Protein AF-A0AAW2AF88-F1 (afdb_monomer_lite)

Radius of gyration: 21.83 Å; chains: 1; bounding box: 50×26×62 Å

InterPro domains:
  IPR053280 Aerolysin-like pore-forming protein [PTHR34007] (4-115)

Organism: Culter alburnus (NCBI:txid194366)

Structure (mmCIF, N/CA/C/O backbone):
data_AF-A0AAW2AF88-F1
#
_entry.id   AF-A0AAW2AF88-F1
#
loop_
_atom_site.group_PDB
_atom_site.id
_atom_site.type_symbol
_atom_site.label_atom_id
_atom_site.label_alt_id
_atom_site.label_comp_id
_atom_site.label_asym_id
_atom_site.label_entity_id
_atom_site.label_seq_id
_atom_site.pdbx_PDB_ins_code
_atom_site.Cartn_x
_atom_site.Cartn_y
_atom_site.Cartn_z
_atom_site.occupancy
_atom_site.B_iso_or_equiv
_atom_site.auth_seq_id
_atom_site.auth_comp_id
_atom_site.auth_asym_id
_atom_site.auth_atom_id
_atom_site.pdbx_PDB_model_num
ATOM 1 N N . MET A 1 1 ? 9.568 -9.768 -16.001 1.00 77.56 1 MET A N 1
ATOM 2 C CA . MET A 1 1 ? 10.968 -9.271 -15.969 1.00 77.56 1 MET A CA 1
ATOM 3 C C . MET A 1 1 ? 11.886 -10.338 -15.373 1.00 77.56 1 MET A C 1
ATOM 5 O O . MET A 1 1 ? 11.458 -11.014 -14.446 1.00 77.56 1 MET A O 1
ATOM 9 N N . SER A 1 2 ? 13.092 -10.557 -15.914 1.00 82.44 2 SER A N 1
ATOM 10 C CA . SER A 1 2 ? 14.009 -11.594 -15.405 1.00 82.44 2 SER A CA 1
ATOM 11 C C . SER A 1 2 ? 14.864 -11.096 -14.236 1.00 82.44 2 SER A C 1
ATOM 13 O O . SER A 1 2 ? 15.225 -9.925 -14.188 1.00 82.44 2 SER A O 1
ATOM 15 N N . TYR A 1 3 ? 15.260 -12.008 -13.342 1.00 81.62 3 TYR A N 1
ATOM 16 C CA . TYR A 1 3 ? 16.135 -11.708 -12.199 1.00 81.62 3 TYR A CA 1
ATOM 17 C C . TYR A 1 3 ? 17.479 -11.089 -12.620 1.00 81.62 3 TYR A C 1
ATOM 19 O O . TYR A 1 3 ? 17.903 -10.069 -12.088 1.00 81.62 3 TYR A O 1
ATOM 27 N N . SER A 1 4 ? 18.100 -11.633 -13.670 1.00 90.50 4 SER A N 1
ATOM 28 C CA . SER A 1 4 ? 19.356 -11.107 -14.222 1.00 90.50 4 SER A CA 1
ATOM 29 C C . SER A 1 4 ? 19.265 -9.648 -14.684 1.00 90.50 4 SER A C 1
ATOM 31 O O . SER A 1 4 ? 20.256 -8.918 -14.652 1.00 90.50 4 SER A O 1
ATOM 33 N N . PHE A 1 5 ? 18.082 -9.203 -15.123 1.00 93.44 5 PHE A N 1
ATOM 34 C CA . PHE A 1 5 ? 17.871 -7.831 -15.569 1.00 93.44 5 PHE A CA 1
ATOM 35 C C . PHE A 1 5 ? 17.881 -6.867 -14.381 1.00 93.44 5 PHE A C 1
ATOM 37 O O . PHE A 1 5 ? 18.568 -5.849 -14.423 1.00 93.44 5 PHE A O 1
ATOM 44 N N . THR A 1 6 ? 17.171 -7.219 -13.310 1.00 93.69 6 THR A N 1
ATOM 45 C CA . THR A 1 6 ? 17.034 -6.398 -12.099 1.00 93.69 6 THR A CA 1
ATOM 46 C C . THR A 1 6 ? 18.301 -6.381 -11.242 1.00 93.69 6 THR A C 1
ATOM 48 O O . THR A 1 6 ? 18.4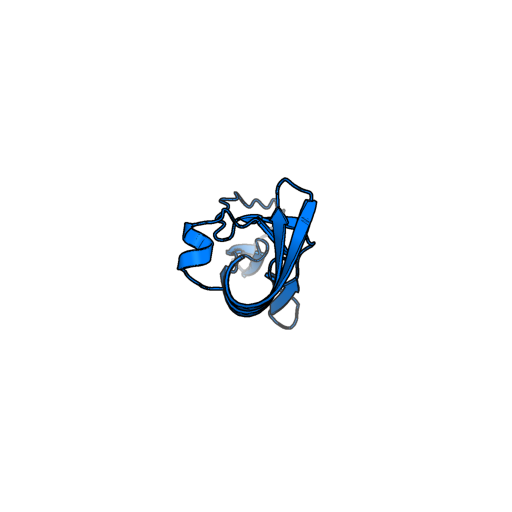98 -5.447 -10.479 1.00 93.69 6 THR A O 1
ATOM 51 N N . GLU A 1 7 ? 19.194 -7.365 -11.395 1.00 93.62 7 GLU A N 1
ATOM 52 C CA . GLU A 1 7 ? 20.548 -7.315 -10.818 1.00 93.62 7 GLU A CA 1
ATOM 53 C C . GLU A 1 7 ? 21.492 -6.375 -11.584 1.00 93.62 7 GLU A C 1
ATOM 55 O O . GLU A 1 7 ? 22.428 -5.820 -11.011 1.00 93.62 7 GLU A O 1
ATOM 60 N N . THR A 1 8 ? 21.271 -6.208 -12.892 1.00 96.62 8 THR A N 1
ATOM 61 C CA . THR A 1 8 ? 22.160 -5.425 -13.766 1.00 96.62 8 THR A CA 1
ATOM 62 C C . THR A 1 8 ? 21.755 -3.954 -13.825 1.00 96.62 8 THR A C 1
ATOM 64 O O . THR A 1 8 ? 22.611 -3.069 -13.888 1.00 96.62 8 THR A O 1
ATOM 67 N N . PHE A 1 9 ? 20.450 -3.682 -13.836 1.00 95.19 9 PHE A N 1
ATOM 68 C CA . PHE A 1 9 ? 19.899 -2.342 -13.984 1.00 95.19 9 PHE A CA 1
ATOM 69 C C . PHE A 1 9 ? 19.177 -1.906 -12.716 1.00 95.19 9 PHE A C 1
ATOM 71 O O . PHE A 1 9 ? 18.344 -2.633 -12.183 1.00 95.19 9 PHE A O 1
ATOM 78 N N . SER A 1 10 ? 19.427 -0.665 -12.296 1.00 96.38 10 SER A N 1
ATOM 79 C CA . SER A 1 10 ? 18.533 0.019 -11.364 1.00 96.38 10 SER A CA 1
ATOM 80 C C . SER A 1 10 ? 17.265 0.408 -12.120 1.00 96.38 10 SER A C 1
ATOM 82 O O . SER A 1 10 ? 17.317 1.235 -13.035 1.00 96.38 10 SER A O 1
ATOM 84 N N . VAL A 1 11 ? 16.149 -0.242 -11.792 1.00 96.38 11 VAL A N 1
ATOM 85 C CA . VAL A 1 11 ? 14.864 -0.037 -12.465 1.00 96.38 11 VAL A CA 1
ATOM 86 C C . VAL A 1 11 ? 14.042 0.986 -11.691 1.00 96.38 11 VAL A C 1
ATOM 88 O O . VAL A 1 11 ? 13.707 0.776 -10.526 1.00 96.38 11 VAL A O 1
ATOM 91 N N . GLU A 1 12 ? 13.698 2.076 -12.369 1.00 97.75 12 GLU A N 1
ATOM 92 C CA . GLU A 1 12 ? 12.707 3.044 -11.912 1.00 97.75 12 GLU A CA 1
ATOM 93 C C . GLU A 1 12 ? 11.320 2.617 -12.410 1.00 97.75 12 GLU A C 1
ATOM 95 O O . GLU A 1 12 ? 11.142 2.317 -13.594 1.00 97.75 12 GLU A O 1
ATOM 100 N N . VAL A 1 13 ? 10.339 2.589 -11.512 1.00 97.94 13 VAL A N 1
ATOM 101 C CA . VAL A 1 13 ? 8.955 2.215 -11.806 1.00 97.94 13 VAL A CA 1
ATOM 102 C C . VAL A 1 13 ? 8.092 3.468 -11.793 1.00 97.94 13 VAL A C 1
ATOM 104 O O . VAL A 1 13 ? 8.019 4.159 -10.781 1.00 97.94 13 VAL A O 1
ATOM 107 N N . LYS A 1 14 ? 7.412 3.748 -12.907 1.00 98.12 14 LYS A N 1
ATOM 108 C CA . LYS A 1 14 ? 6.391 4.799 -12.994 1.00 98.12 14 LYS A CA 1
ATOM 109 C C . LYS A 1 14 ? 5.020 4.158 -13.093 1.00 98.12 14 LYS A C 1
ATOM 111 O O . LYS A 1 14 ? 4.722 3.524 -14.102 1.00 98.12 14 LYS A O 1
ATOM 116 N N . ALA A 1 15 ? 4.243 4.249 -12.022 1.00 97.69 15 ALA A N 1
ATOM 117 C CA . ALA A 1 15 ? 2.934 3.614 -11.927 1.00 97.69 15 ALA A CA 1
ATOM 118 C C . ALA A 1 15 ? 2.094 4.251 -10.816 1.00 97.69 15 ALA A C 1
ATOM 120 O O . ALA A 1 15 ? 2.628 4.907 -9.925 1.00 97.69 15 ALA A O 1
ATOM 121 N N . GLY A 1 16 ? 0.783 4.014 -10.847 1.00 97.81 16 GLY A N 1
ATOM 122 C CA . GLY A 1 16 ? -0.080 4.194 -9.681 1.00 97.81 16 GLY A CA 1
ATOM 123 C C . GLY A 1 16 ? -0.032 2.960 -8.778 1.00 97.81 16 GLY A C 1
ATOM 124 O O . GLY A 1 16 ? -0.044 1.827 -9.266 1.00 97.81 16 GLY A O 1
ATOM 125 N N . ILE A 1 17 ? 0.009 3.165 -7.462 1.00 97.38 17 ILE A N 1
ATOM 126 C CA . ILE A 1 17 ? 0.058 2.075 -6.477 1.00 97.38 17 ILE A CA 1
ATOM 127 C C . ILE A 1 17 ? -1.361 1.717 -6.006 1.00 97.38 17 ILE A C 1
ATOM 129 O O . ILE A 1 17 ? -2.137 2.627 -5.701 1.00 97.38 17 ILE A O 1
ATOM 133 N N . PRO A 1 18 ? -1.731 0.423 -5.923 1.00 97.31 18 PRO A N 1
ATOM 134 C CA . PRO A 1 18 ? -3.012 0.014 -5.360 1.00 97.31 18 PRO A CA 1
ATOM 135 C C . PRO A 1 18 ? -3.192 0.470 -3.905 1.00 97.31 18 PRO A C 1
ATOM 137 O O . PRO A 1 18 ? -2.377 0.166 -3.033 1.00 97.31 18 PRO A O 1
ATOM 140 N N . GLY A 1 19 ? -4.290 1.172 -3.649 1.00 96.31 19 GLY A N 1
ATOM 141 C CA . GLY A 1 19 ? -4.759 1.583 -2.330 1.00 96.31 19 GLY A CA 1
ATOM 142 C C . GLY A 1 19 ? -6.008 0.814 -1.902 1.00 96.31 19 GLY A C 1
ATOM 143 O O . GLY A 1 19 ? -6.627 0.090 -2.689 1.00 96.31 19 GLY A O 1
ATOM 144 N N . ILE A 1 20 ? -6.388 0.981 -0.636 1.00 96.62 20 ILE A N 1
ATOM 145 C CA . ILE A 1 20 ? -7.602 0.397 -0.067 1.00 96.62 20 ILE A CA 1
ATOM 146 C C . ILE A 1 20 ? -8.441 1.487 0.597 1.00 96.62 20 ILE A C 1
ATOM 148 O O . ILE A 1 20 ? -7.940 2.289 1.380 1.00 96.62 20 ILE A O 1
ATOM 152 N N . LEU A 1 21 ? -9.733 1.505 0.288 1.00 93.94 21 LEU A N 1
ATOM 153 C CA . LEU A 1 21 ? -10.691 2.448 0.847 1.00 93.94 21 LEU A CA 1
ATOM 154 C C . LEU A 1 21 ? -11.839 1.686 1.502 1.00 93.94 21 LEU A C 1
ATOM 156 O O . LEU A 1 21 ? -12.441 0.812 0.881 1.00 93.94 21 LEU A O 1
ATOM 160 N N . GLU A 1 22 ? -12.176 2.033 2.740 1.00 92.19 22 GLU A N 1
ATOM 161 C CA . GLU A 1 22 ? -13.397 1.540 3.377 1.00 92.19 22 GLU A CA 1
ATOM 162 C C . GLU A 1 22 ? -14.593 2.399 2.959 1.00 92.19 22 GLU A C 1
ATOM 164 O O . GLU A 1 22 ? -14.614 3.615 3.165 1.00 92.19 22 GLU A O 1
ATOM 169 N N . VAL A 1 23 ? -15.598 1.747 2.387 1.00 92.06 23 VAL A N 1
ATOM 170 C CA . VAL A 1 23 ? -16.869 2.319 1.943 1.00 92.06 23 VAL A CA 1
ATOM 171 C C . VAL A 1 23 ? -18.019 1.681 2.725 1.00 92.06 23 VAL A C 1
ATOM 173 O O . VAL A 1 23 ? -17.856 0.655 3.378 1.00 92.06 23 VAL A O 1
ATOM 176 N N . SER A 1 24 ? -19.223 2.248 2.649 1.00 90.12 24 SER A N 1
ATOM 177 C CA . SER A 1 24 ? -20.377 1.744 3.415 1.00 90.12 24 SER A CA 1
ATOM 178 C C . SER A 1 24 ? -20.743 0.281 3.125 1.00 90.12 24 SER A C 1
ATOM 180 O O . SER A 1 24 ? -21.353 -0.374 3.966 1.00 90.12 24 SER A O 1
ATOM 182 N N . T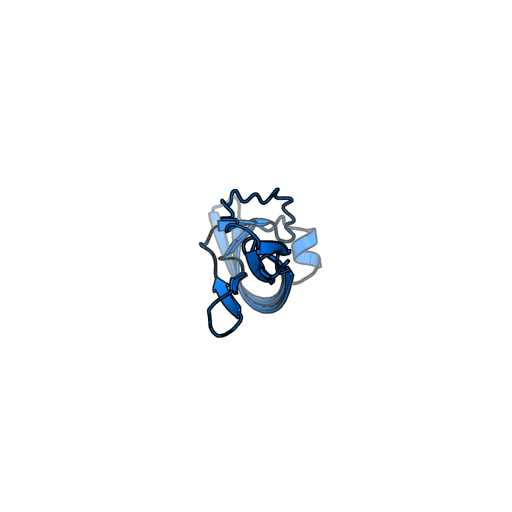HR A 1 25 ? -20.373 -0.244 1.954 1.00 92.94 25 THR A N 1
ATOM 183 C CA . THR A 1 25 ? -20.623 -1.632 1.539 1.00 92.94 25 THR A CA 1
ATOM 184 C C . THR A 1 25 ? -19.436 -2.575 1.772 1.00 92.94 25 THR A C 1
ATOM 186 O O . THR A 1 25 ? -19.514 -3.734 1.367 1.00 92.94 25 THR A O 1
ATOM 189 N N . GLY A 1 26 ? -18.341 -2.114 2.390 1.00 94.44 26 GLY A N 1
ATOM 190 C CA . GLY A 1 26 ? -17.137 -2.910 2.645 1.00 94.44 26 GLY A CA 1
ATOM 191 C C . GLY A 1 26 ? -15.859 -2.190 2.221 1.00 94.44 26 GLY A C 1
ATOM 192 O O . GLY A 1 26 ? -15.648 -1.037 2.575 1.00 94.44 26 GLY A O 1
ATOM 193 N N . TYR A 1 27 ? -15.001 -2.853 1.447 1.00 95.50 27 TYR A N 1
ATOM 194 C CA . TYR A 1 27 ? -13.739 -2.276 0.979 1.00 95.50 27 TYR A CA 1
ATOM 195 C C . TYR A 1 27 ? -13.700 -2.172 -0.544 1.00 95.50 27 TYR A C 1
ATOM 197 O O . TYR A 1 27 ? -14.169 -3.064 -1.250 1.00 95.50 27 TYR A O 1
ATOM 205 N N . SER A 1 28 ? -13.108 -1.092 -1.043 1.00 95.38 28 SER A N 1
ATOM 206 C CA . SER A 1 28 ? -12.859 -0.849 -2.459 1.00 95.38 28 SER A CA 1
ATOM 207 C C . SER A 1 28 ? -11.368 -0.681 -2.701 1.00 95.38 28 SER A C 1
ATOM 209 O O . SER A 1 28 ? -10.693 0.048 -1.977 1.00 95.38 28 SER A O 1
ATOM 211 N N . ILE A 1 29 ? -10.866 -1.322 -3.752 1.00 95.56 29 ILE A N 1
ATOM 212 C CA . ILE A 1 29 ? -9.503 -1.106 -4.237 1.00 95.56 29 ILE A CA 1
ATOM 213 C C . ILE A 1 29 ? -9.510 0.155 -5.097 1.00 95.56 29 ILE A C 1
ATOM 215 O O . ILE A 1 29 ? -10.409 0.351 -5.917 1.00 95.56 29 ILE A O 1
ATOM 219 N N . THR A 1 30 ? -8.511 1.004 -4.908 1.00 95.31 30 THR A N 1
ATOM 220 C CA . THR A 1 30 ? -8.267 2.191 -5.731 1.00 95.31 30 THR A CA 1
ATOM 221 C C . THR A 1 30 ? -6.861 2.121 -6.312 1.00 95.31 30 THR A C 1
ATOM 223 O O . THR A 1 30 ? -6.025 1.367 -5.824 1.00 95.31 30 THR A O 1
ATOM 226 N N . ILE A 1 31 ? -6.590 2.878 -7.372 1.00 95.94 31 ILE A N 1
ATOM 227 C CA . ILE A 1 31 ? -5.232 3.067 -7.890 1.00 95.94 31 ILE A CA 1
ATOM 228 C C . ILE A 1 31 ? -4.846 4.513 -7.600 1.00 95.94 31 ILE A C 1
ATOM 230 O O . ILE A 1 31 ? -5.598 5.424 -7.949 1.00 95.94 31 ILE A O 1
ATOM 234 N N . GLY A 1 32 ? -3.721 4.705 -6.912 1.00 94.19 32 GLY A N 1
ATOM 235 C CA . GLY A 1 32 ? -3.176 6.025 -6.615 1.00 94.19 32 GLY A CA 1
ATOM 236 C C . GLY A 1 32 ? -2.688 6.755 -7.865 1.00 94.19 32 GLY A C 1
ATOM 237 O O . GLY A 1 32 ? -2.601 6.178 -8.951 1.00 94.19 32 GLY A O 1
ATOM 238 N N . GLU A 1 33 ? -2.355 8.033 -7.703 1.00 95.94 33 GLU A N 1
ATOM 239 C CA . GLU A 1 33 ? -1.744 8.820 -8.774 1.00 95.94 33 GLU A CA 1
ATOM 240 C C . GLU A 1 33 ? -0.419 8.199 -9.231 1.00 95.94 33 GLU A C 1
ATOM 242 O O . GLU A 1 33 ? 0.303 7.576 -8.447 1.00 95.94 33 GLU A O 1
ATOM 247 N N . GLU A 1 34 ? -0.106 8.359 -10.517 1.00 97.62 34 GLU A N 1
ATOM 248 C CA . GLU A 1 34 ? 1.163 7.890 -11.057 1.00 97.62 34 GLU A CA 1
ATOM 249 C C . GLU A 1 34 ? 2.318 8.681 -10.440 1.00 97.62 34 GLU A C 1
ATOM 251 O O . GLU A 1 34 ? 2.346 9.911 -10.481 1.00 97.62 34 GLU A O 1
ATOM 256 N N . SER A 1 35 ? 3.291 7.958 -9.895 1.00 97.62 35 SER A N 1
ATOM 257 C CA . SER A 1 35 ? 4.520 8.533 -9.363 1.00 97.62 35 SER A CA 1
ATOM 258 C C . SER A 1 35 ? 5.704 7.620 -9.666 1.00 97.62 35 SER A C 1
ATOM 260 O O . SER A 1 35 ? 5.565 6.577 -10.309 1.00 97.62 35 SER A O 1
ATOM 262 N N . THR A 1 36 ? 6.882 8.042 -9.227 1.00 98.00 36 THR A N 1
ATOM 263 C CA . THR A 1 36 ? 8.140 7.330 -9.411 1.00 98.00 36 THR A CA 1
ATOM 264 C C . THR A 1 36 ? 8.503 6.542 -8.156 1.00 98.00 36 THR A C 1
ATOM 266 O O . THR A 1 36 ? 8.581 7.103 -7.065 1.00 98.00 36 THR A O 1
ATOM 269 N N . TYR A 1 37 ? 8.818 5.262 -8.337 1.00 97.94 37 TYR A N 1
ATOM 270 C CA . TYR A 1 37 ? 9.194 4.323 -7.285 1.00 97.94 37 TYR A CA 1
ATOM 271 C C . TYR A 1 37 ? 10.431 3.514 -7.680 1.00 97.94 37 TYR A C 1
ATOM 273 O O . TYR A 1 37 ? 10.793 3.414 -8.855 1.00 97.94 37 TYR A O 1
ATOM 281 N N . SER A 1 38 ? 11.070 2.896 -6.690 1.00 97.50 38 SER A N 1
ATOM 282 C CA . SER A 1 38 ? 12.003 1.797 -6.935 1.00 97.50 38 SER A CA 1
ATOM 283 C C . SER A 1 38 ? 11.239 0.498 -7.239 1.00 97.50 38 SER A C 1
ATOM 285 O O . SER A 1 38 ? 10.027 0.414 -7.036 1.00 97.50 38 SER A O 1
ATOM 287 N N . LEU A 1 39 ? 11.938 -0.527 -7.737 1.00 96.25 39 LEU A N 1
ATOM 288 C CA . LEU A 1 39 ? 11.328 -1.839 -7.988 1.00 96.25 39 LEU A CA 1
ATOM 289 C C . LEU A 1 39 ? 10.806 -2.508 -6.702 1.00 96.25 39 LEU A C 1
ATOM 291 O O . LEU A 1 39 ? 9.756 -3.145 -6.725 1.00 96.25 39 LEU A O 1
ATOM 295 N N . GLU A 1 40 ? 11.534 -2.352 -5.596 1.00 96.94 40 GLU A N 1
ATOM 296 C CA . GLU A 1 40 ? 11.151 -2.817 -4.263 1.00 96.94 40 GLU A CA 1
ATOM 297 C C . GLU A 1 40 ? 11.178 -1.625 -3.306 1.00 96.94 40 GLU A C 1
ATOM 299 O O . GLU A 1 40 ? 12.242 -1.184 -2.874 1.00 96.94 40 GLU A O 1
ATOM 304 N N . GLN A 1 41 ? 9.997 -1.099 -2.985 1.00 96.94 41 GLN A N 1
ATOM 305 C CA . GLN A 1 41 ? 9.838 0.083 -2.143 1.00 96.94 41 GLN A CA 1
ATOM 306 C C . GLN A 1 41 ? 9.250 -0.299 -0.782 1.00 96.94 41 GLN A C 1
ATOM 308 O O . GLN A 1 41 ? 8.352 -1.136 -0.682 1.00 96.94 41 GLN A O 1
ATOM 313 N N . THR A 1 42 ? 9.736 0.335 0.282 1.00 97.62 42 THR A N 1
ATOM 314 C CA . THR A 1 42 ? 9.107 0.311 1.606 1.00 97.62 42 THR A CA 1
ATOM 315 C C . THR A 1 42 ? 9.178 1.705 2.196 1.00 97.62 42 THR A C 1
ATOM 317 O O . THR A 1 42 ? 10.263 2.272 2.301 1.00 97.62 42 THR A O 1
ATOM 320 N N . ASP A 1 43 ? 8.023 2.224 2.596 1.00 96.38 43 ASP A N 1
ATOM 321 C CA . ASP A 1 43 ? 7.892 3.524 3.239 1.00 96.38 43 ASP A CA 1
ATOM 322 C C . ASP A 1 43 ? 7.277 3.327 4.629 1.00 96.38 43 ASP A C 1
ATOM 324 O O . ASP A 1 43 ? 6.255 2.654 4.783 1.00 96.38 43 ASP A O 1
ATOM 328 N N . GLU A 1 44 ? 7.909 3.908 5.647 1.00 96.69 44 GLU A N 1
ATOM 329 C CA . GLU A 1 44 ? 7.372 3.958 7.007 1.00 96.69 44 GLU A CA 1
ATOM 330 C C . GLU A 1 44 ? 6.732 5.328 7.240 1.00 96.69 44 GLU A C 1
ATOM 332 O O . GLU A 1 44 ? 7.394 6.363 7.146 1.00 96.69 44 GLU A O 1
ATOM 337 N N . ILE A 1 45 ? 5.429 5.334 7.529 1.00 95.12 45 ILE A N 1
ATOM 338 C CA . ILE A 1 45 ? 4.621 6.548 7.683 1.00 95.12 45 ILE A CA 1
ATOM 339 C C . ILE A 1 45 ? 3.918 6.505 9.041 1.00 95.12 45 ILE A C 1
ATOM 341 O O . ILE A 1 45 ? 3.345 5.485 9.428 1.00 95.12 45 ILE A O 1
ATOM 345 N N . THR A 1 46 ? 3.946 7.625 9.764 1.00 96.88 46 THR A N 1
ATOM 346 C CA . THR A 1 46 ? 3.178 7.800 11.002 1.00 96.88 46 THR A CA 1
ATOM 347 C C . THR A 1 46 ? 1.813 8.394 10.674 1.00 96.88 46 THR A C 1
ATOM 349 O O . THR A 1 46 ? 1.693 9.603 10.476 1.00 96.88 46 THR A O 1
ATOM 352 N N . GLU A 1 47 ? 0.784 7.550 10.656 1.00 95.75 47 GLU A N 1
ATOM 353 C CA . GLU A 1 47 ? -0.607 7.982 10.503 1.00 95.75 47 GLU A CA 1
ATOM 354 C C . GLU A 1 47 ? -1.156 8.562 11.811 1.00 95.75 47 GLU A C 1
ATOM 356 O O . GLU A 1 47 ? -0.955 8.009 12.895 1.00 95.75 47 GLU A O 1
ATOM 361 N N . THR A 1 48 ? -1.866 9.689 11.723 1.00 96.19 48 THR A N 1
ATOM 362 C CA . THR A 1 48 ? -2.437 10.372 12.893 1.00 96.19 48 THR A CA 1
ATOM 363 C C . THR A 1 48 ? -3.869 10.813 12.626 1.00 96.19 48 THR A C 1
ATOM 365 O O . THR A 1 48 ? -4.218 11.202 11.517 1.00 96.19 48 THR A O 1
ATOM 368 N N . LEU A 1 49 ? -4.710 10.774 13.662 1.00 96.12 49 LEU A N 1
ATOM 369 C CA . LEU A 1 49 ? -6.092 11.240 13.606 1.00 96.12 49 LEU A CA 1
ATOM 370 C C . LEU A 1 49 ? -6.421 12.010 14.882 1.00 96.12 49 LEU A C 1
ATOM 372 O O . LEU A 1 49 ? -6.170 11.536 15.988 1.00 96.12 49 LEU A O 1
ATOM 376 N N . THR A 1 50 ? -7.027 13.184 14.724 1.00 96.75 50 THR A N 1
ATOM 377 C CA . THR A 1 50 ? -7.661 13.912 15.828 1.00 96.75 50 THR A CA 1
ATOM 378 C C . THR A 1 50 ? -9.169 13.807 15.676 1.00 96.75 50 THR A C 1
ATOM 380 O O . THR A 1 50 ? -9.705 14.164 14.630 1.00 96.75 50 THR A O 1
ATOM 383 N N . THR A 1 51 ? -9.856 13.338 16.717 1.00 95.25 51 THR A N 1
ATOM 384 C CA . THR A 1 51 ? -11.321 13.269 16.749 1.00 95.25 51 THR A CA 1
ATOM 385 C C . THR A 1 51 ? -11.852 13.826 18.062 1.00 95.25 51 THR A C 1
ATOM 387 O O . THR A 1 51 ? -11.224 13.680 19.111 1.00 95.25 51 THR A O 1
ATOM 390 N N . THR A 1 52 ? -13.030 14.437 18.012 1.00 96.19 52 THR A N 1
ATOM 391 C CA . THR A 1 52 ? -13.794 14.815 19.204 1.00 96.19 52 THR A 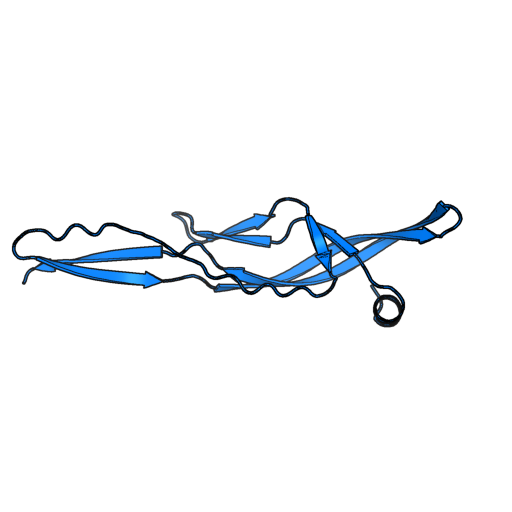CA 1
ATOM 392 C C . THR A 1 52 ? -14.814 13.719 19.490 1.00 96.19 52 THR A C 1
ATOM 394 O O . THR A 1 52 ? -15.438 13.203 18.566 1.00 96.19 52 THR A O 1
ATOM 397 N N . VAL A 1 53 ? -14.953 13.335 20.758 1.00 96.62 53 VAL A N 1
ATOM 398 C CA . VAL A 1 53 ? -15.939 12.346 21.207 1.00 96.62 53 VAL A CA 1
ATOM 399 C C . VAL A 1 53 ? -16.872 13.029 22.192 1.00 96.62 53 VAL A C 1
ATOM 401 O O . VAL A 1 53 ? -16.434 13.473 23.253 1.00 96.62 53 VAL A O 1
ATOM 404 N N . ASP A 1 54 ? -18.149 13.103 21.836 1.00 95.00 54 ASP A N 1
ATOM 405 C CA . ASP A 1 54 ? -19.186 13.624 22.717 1.00 95.00 54 ASP A CA 1
ATOM 406 C C . ASP A 1 54 ? -19.621 12.541 23.708 1.00 95.00 54 ASP A C 1
ATOM 408 O O . ASP A 1 54 ? -19.972 11.428 23.318 1.00 95.00 54 ASP A O 1
ATOM 412 N N . VAL A 1 55 ? -19.596 12.875 24.999 1.00 96.56 55 VAL A N 1
ATOM 413 C CA . VAL A 1 55 ? -19.999 11.976 26.089 1.00 96.56 55 VAL A CA 1
ATOM 414 C C . VAL A 1 55 ? -21.258 12.541 26.748 1.00 96.56 55 VAL A C 1
ATOM 416 O O . VAL A 1 55 ? -21.167 13.535 27.476 1.00 96.56 55 VAL A O 1
ATOM 419 N N . PRO A 1 56 ? -22.443 11.955 26.498 1.00 95.88 56 PRO A N 1
ATOM 420 C CA . PRO A 1 56 ? -23.682 12.455 27.076 1.00 95.88 56 PRO A CA 1
ATOM 421 C C . PRO A 1 56 ? -23.744 12.273 28.604 1.00 95.88 56 PRO A C 1
ATOM 423 O O . PRO A 1 56 ? -23.077 11.395 29.162 1.00 95.88 56 PRO A O 1
ATOM 426 N N . PRO A 1 57 ? -24.577 13.060 29.312 1.00 96.50 57 PRO A N 1
ATOM 427 C CA . PRO A 1 57 ? -24.777 12.893 30.748 1.00 96.50 57 PRO A CA 1
ATOM 428 C C . PRO A 1 57 ? -25.266 11.483 31.105 1.00 96.50 57 PRO A C 1
ATOM 430 O O . PRO A 1 57 ? -26.192 10.973 30.480 1.00 96.50 57 PRO A O 1
ATOM 433 N N . ALA A 1 58 ? -24.680 10.893 32.151 1.00 95.31 58 ALA A N 1
ATOM 434 C CA . ALA A 1 58 ? -25.017 9.558 32.665 1.00 95.31 58 ALA A CA 1
ATOM 435 C C . ALA A 1 58 ? -24.864 8.402 31.651 1.00 95.31 58 ALA A C 1
ATOM 437 O O . ALA A 1 58 ? -25.520 7.371 31.791 1.00 95.31 58 ALA A O 1
ATOM 438 N N . LYS A 1 59 ? -23.984 8.559 30.655 1.00 96.94 59 LYS A N 1
ATOM 439 C CA . LYS A 1 59 ? -23.643 7.523 29.673 1.00 96.94 59 LYS A CA 1
ATOM 440 C C . LYS A 1 59 ? -22.168 7.152 29.732 1.00 96.94 59 LYS A C 1
ATOM 442 O O . LYS A 1 59 ? -21.322 7.966 30.103 1.00 96.94 59 LYS A O 1
ATOM 447 N N . VAL A 1 60 ? -21.864 5.931 29.306 1.00 96.31 60 VAL A N 1
ATOM 448 C CA . VAL A 1 60 ? -20.505 5.472 29.005 1.00 96.31 60 VAL A CA 1
ATOM 449 C C . VAL A 1 60 ? -20.351 5.420 27.493 1.00 96.31 60 VAL A C 1
ATOM 451 O O . VAL A 1 60 ? -21.183 4.831 26.811 1.00 96.31 60 VAL A O 1
ATOM 454 N N . VAL A 1 61 ? -19.280 6.011 26.963 1.00 97.38 61 VAL A N 1
ATOM 455 C CA . VAL A 1 61 ? -18.927 5.906 25.542 1.00 97.38 61 VAL A CA 1
ATOM 456 C C . VAL A 1 61 ? -17.628 5.117 25.422 1.00 97.38 61 VAL A C 1
ATOM 458 O O . VAL A 1 61 ? -16.578 5.562 25.879 1.00 97.38 61 VAL A O 1
ATOM 461 N N . ASN A 1 62 ? -17.701 3.940 24.806 1.00 97.25 62 ASN A N 1
ATOM 462 C CA . ASN A 1 62 ? -16.536 3.146 24.430 1.00 97.25 62 ASN A CA 1
ATOM 463 C C . ASN A 1 62 ? -16.058 3.599 23.051 1.00 97.25 62 ASN A C 1
ATOM 465 O O . ASN A 1 62 ? -16.873 3.723 22.137 1.00 97.25 62 ASN A O 1
ATOM 469 N N . VAL A 1 63 ? -14.757 3.848 22.910 1.00 97.44 63 VAL A N 1
ATOM 470 C CA . VAL A 1 63 ? -14.147 4.344 21.670 1.00 97.44 63 VAL A CA 1
ATOM 471 C C . VAL A 1 63 ? -13.167 3.298 21.153 1.00 97.44 63 VAL A C 1
ATOM 473 O O . VAL A 1 63 ? -12.097 3.105 21.727 1.00 97.44 63 VAL A O 1
ATOM 476 N N . ASP A 1 64 ? -13.532 2.643 20.056 1.00 97.38 64 ASP A N 1
ATOM 477 C CA . ASP A 1 64 ? -12.694 1.678 19.352 1.00 97.38 64 ASP A CA 1
ATOM 478 C C . ASP A 1 64 ? -11.959 2.408 18.213 1.00 97.38 64 ASP A C 1
ATOM 480 O O . ASP A 1 64 ? -12.586 2.857 17.249 1.00 97.38 64 ASP A O 1
ATOM 484 N N . ILE A 1 65 ? -10.632 2.541 18.315 1.00 97.25 65 ILE A N 1
ATOM 485 C CA . ILE A 1 65 ? -9.783 3.132 17.267 1.00 97.25 65 ILE A CA 1
ATOM 486 C C . ILE A 1 65 ? -9.039 2.009 16.546 1.00 97.25 65 ILE A C 1
ATOM 488 O O . ILE A 1 65 ? -8.336 1.221 17.176 1.00 97.25 65 ILE A O 1
ATOM 492 N N . THR A 1 66 ? -9.199 1.923 15.228 1.00 96.94 66 THR A N 1
ATOM 493 C CA . THR A 1 66 ? -8.670 0.824 14.407 1.00 96.94 66 THR A CA 1
ATOM 494 C C . THR A 1 66 ? -8.058 1.334 13.108 1.00 96.94 66 THR A C 1
ATOM 496 O O . THR A 1 66 ? -8.329 2.451 12.677 1.00 96.94 66 THR A O 1
ATOM 499 N N . ILE A 1 67 ? -7.227 0.508 12.477 1.00 97.25 67 ILE A N 1
ATOM 500 C CA . ILE A 1 67 ? -6.712 0.736 11.126 1.00 97.25 67 ILE A CA 1
ATOM 501 C C . ILE A 1 67 ? -6.710 -0.598 10.378 1.00 97.25 67 ILE A C 1
ATOM 503 O O . ILE A 1 67 ? -6.301 -1.627 10.924 1.00 97.25 67 ILE A O 1
ATOM 507 N N . GLY A 1 68 ? -7.216 -0.605 9.148 1.00 96.19 68 GLY A N 1
ATOM 508 C CA . GLY A 1 68 ? -7.224 -1.785 8.294 1.00 96.19 68 GLY A CA 1
ATOM 509 C C . GLY A 1 68 ? -5.874 -1.960 7.609 1.00 96.19 68 GLY A C 1
ATOM 510 O O . GLY A 1 68 ? -5.305 -0.992 7.119 1.00 96.19 68 GLY A O 1
ATOM 511 N N . ARG A 1 69 ? -5.373 -3.196 7.536 1.00 97.50 69 ARG A N 1
ATOM 512 C CA . ARG A 1 69 ? -4.168 -3.555 6.774 1.00 97.50 69 ARG A CA 1
ATOM 513 C C . ARG A 1 69 ? -4.540 -4.521 5.659 1.00 97.50 69 ARG A C 1
ATOM 515 O O . ARG A 1 69 ? -5.085 -5.587 5.936 1.00 97.50 69 ARG A O 1
ATOM 522 N N . ALA A 1 70 ? -4.195 -4.181 4.423 1.00 97.31 70 ALA A N 1
ATOM 523 C CA . ALA A 1 70 ? -4.434 -5.010 3.248 1.00 97.31 70 ALA A CA 1
ATOM 524 C C . ALA A 1 70 ? -3.114 -5.462 2.612 1.00 97.31 70 ALA A C 1
ATOM 526 O O . ALA A 1 70 ? -2.122 -4.733 2.605 1.00 97.31 70 ALA A O 1
ATOM 527 N N . THR A 1 71 ? -3.111 -6.679 2.069 1.00 98.00 71 THR A N 1
ATOM 528 C CA . THR A 1 71 ? -1.992 -7.237 1.305 1.00 98.00 71 THR A CA 1
ATOM 529 C C . THR A 1 71 ? -2.460 -7.576 -0.101 1.00 98.00 71 THR A C 1
ATOM 531 O O . THR A 1 71 ? -3.422 -8.328 -0.258 1.00 98.00 71 THR A O 1
ATOM 534 N N . PHE A 1 72 ? -1.770 -7.055 -1.106 1.00 97.31 72 PHE A N 1
ATOM 535 C CA . PHE A 1 72 ? -2.029 -7.342 -2.509 1.00 97.31 72 PHE A CA 1
ATOM 536 C C . PHE A 1 72 ? -1.093 -8.431 -3.026 1.00 97.31 72 PHE A C 1
ATOM 538 O O . PHE A 1 72 ? 0.100 -8.422 -2.731 1.00 97.31 72 PHE A O 1
ATOM 545 N N . ASP A 1 73 ? -1.660 -9.333 -3.822 1.00 97.88 73 ASP A N 1
ATOM 546 C CA . ASP A 1 73 ? -0.960 -10.314 -4.649 1.00 97.88 73 ASP A CA 1
ATOM 547 C C . ASP A 1 73 ? -1.706 -10.356 -5.991 1.00 97.88 73 ASP A C 1
ATOM 549 O O . ASP A 1 73 ? -2.710 -11.055 -6.144 1.00 97.88 73 ASP A O 1
ATOM 553 N N . LEU A 1 74 ? -1.326 -9.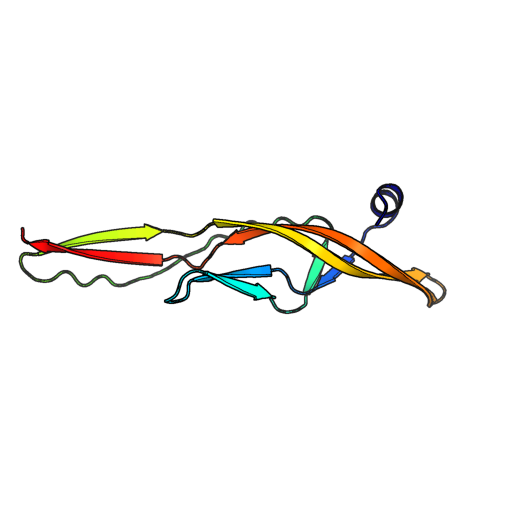453 -6.901 1.00 96.06 74 LEU A N 1
ATOM 554 C CA . LEU A 1 74 ? -2.078 -9.152 -8.122 1.00 96.06 74 LEU A CA 1
ATOM 555 C C . LEU A 1 74 ? -1.176 -9.260 -9.357 1.00 96.06 74 LEU A C 1
ATOM 557 O O . LEU A 1 74 ? -0.023 -8.831 -9.303 1.00 96.06 74 LEU A O 1
ATOM 561 N N . PRO A 1 75 ? -1.669 -9.781 -10.492 1.00 97.56 75 PRO A N 1
ATOM 562 C CA . PRO A 1 75 ? -0.925 -9.710 -11.744 1.00 97.56 75 PRO A CA 1
ATOM 563 C C . PRO A 1 75 ? -0.814 -8.255 -12.229 1.00 97.56 75 PRO A C 1
ATOM 565 O O . PRO A 1 75 ? -1.758 -7.477 -12.085 1.00 97.56 75 PRO A O 1
ATOM 568 N N . TYR A 1 76 ? 0.316 -7.901 -12.842 1.00 96.81 76 TYR A N 1
ATOM 569 C CA . TYR A 1 76 ? 0.501 -6.630 -13.544 1.00 96.81 76 TYR A CA 1
ATOM 570 C C . TYR A 1 76 ? 1.025 -6.850 -14.962 1.00 96.81 76 TYR A C 1
ATOM 572 O O . TYR A 1 76 ? 1.734 -7.818 -15.243 1.00 96.81 76 TYR A O 1
ATOM 580 N N . THR A 1 77 ? 0.732 -5.886 -15.828 1.00 97.62 77 THR A N 1
ATOM 581 C CA . THR A 1 77 ? 1.349 -5.709 -17.145 1.00 97.62 77 THR A CA 1
ATOM 582 C C . THR A 1 77 ? 1.999 -4.332 -17.201 1.00 97.62 77 THR A C 1
ATOM 584 O O . THR A 1 77 ? 1.474 -3.380 -16.626 1.00 97.62 77 THR A O 1
ATOM 587 N N . GLY A 1 78 ? 3.125 -4.202 -17.893 1.00 96.94 78 GLY A N 1
ATOM 588 C CA . GLY A 1 78 ? 3.839 -2.938 -18.034 1.00 96.94 78 GLY A CA 1
ATOM 589 C C . GLY A 1 78 ? 4.770 -2.930 -19.239 1.00 96.94 78 GLY A C 1
ATOM 590 O O . GLY A 1 78 ? 4.919 -3.927 -19.939 1.00 96.94 78 GLY A O 1
ATOM 591 N N . THR A 1 79 ? 5.414 -1.792 -19.482 1.00 98.00 79 THR A N 1
ATOM 592 C CA . THR A 1 79 ? 6.419 -1.637 -20.542 1.00 98.00 79 THR A CA 1
ATOM 593 C C . THR A 1 79 ? 7.764 -1.307 -19.920 1.00 98.00 79 THR A C 1
ATOM 595 O O . THR A 1 79 ? 7.886 -0.350 -19.158 1.00 98.00 79 THR A O 1
ATOM 598 N N . VAL A 1 80 ? 8.789 -2.084 -20.261 1.00 97.75 80 VAL A N 1
ATOM 599 C CA . VAL A 1 80 ? 10.173 -1.761 -19.915 1.00 97.75 80 VAL A CA 1
ATOM 600 C C . VAL A 1 80 ? 10.720 -0.832 -20.985 1.00 97.75 80 VAL A C 1
ATOM 602 O O . VAL A 1 80 ? 10.678 -1.170 -22.164 1.00 97.75 80 VAL A O 1
ATOM 605 N N . LYS A 1 81 ? 11.268 0.315 -20.575 1.00 98.12 81 LYS A N 1
ATOM 606 C CA . LYS A 1 81 ? 11.900 1.293 -21.465 1.00 98.12 81 LYS A CA 1
ATOM 607 C C . LYS A 1 81 ? 13.340 1.546 -21.045 1.00 98.12 81 LYS A C 1
ATOM 609 O O . LYS A 1 81 ? 13.598 2.107 -19.985 1.00 98.12 81 LYS A O 1
ATOM 614 N N . ILE A 1 82 ? 14.283 1.179 -21.905 1.00 97.88 82 ILE A N 1
ATOM 615 C CA . ILE A 1 82 ? 15.718 1.375 -21.688 1.00 97.88 82 ILE A CA 1
ATOM 616 C C . ILE A 1 82 ? 16.191 2.469 -22.633 1.00 97.88 82 ILE A C 1
ATOM 618 O O . ILE A 1 82 ? 16.104 2.318 -23.847 1.00 97.88 82 ILE A O 1
ATOM 622 N N . THR A 1 83 ? 16.720 3.559 -22.082 1.00 98.06 83 THR A N 1
ATOM 623 C CA . THR A 1 83 ? 17.320 4.644 -22.871 1.00 98.06 83 THR A CA 1
ATOM 624 C C . THR A 1 83 ? 18.834 4.619 -22.693 1.00 98.06 83 THR A C 1
ATOM 626 O O . THR A 1 83 ? 19.345 4.781 -21.586 1.00 98.06 83 THR A O 1
ATOM 629 N N . CYS A 1 84 ? 19.569 4.391 -23.778 1.00 97.38 84 CYS A N 1
ATOM 630 C CA . CYS A 1 84 ? 21.027 4.363 -23.774 1.00 97.38 84 CYS A CA 1
ATOM 631 C C . CYS A 1 84 ? 21.618 5.783 -23.765 1.00 97.38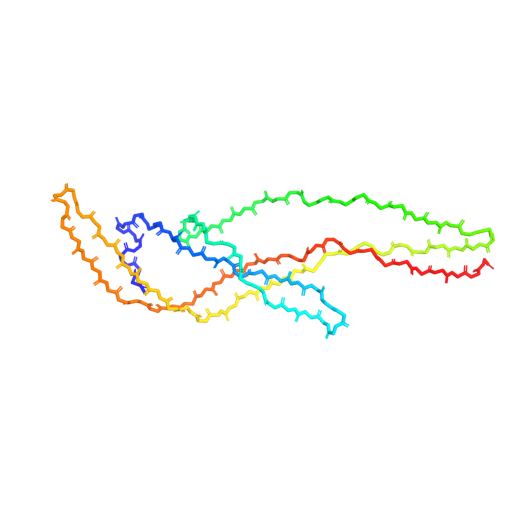 84 CYS A C 1
ATOM 633 O O . CYS A 1 84 ? 20.976 6.751 -24.166 1.00 97.38 84 CYS A O 1
ATOM 635 N N . LYS A 1 85 ? 22.897 5.914 -23.384 1.00 97.94 85 LYS A N 1
ATOM 636 C CA . LYS A 1 85 ? 23.601 7.214 -23.338 1.00 97.94 85 LYS A CA 1
ATOM 637 C C . LYS A 1 85 ? 23.660 7.947 -24.685 1.00 97.94 85 LYS A C 1
ATOM 639 O O . LYS A 1 85 ? 23.778 9.164 -24.708 1.00 97.94 85 LYS A O 1
ATOM 644 N N . ASN A 1 86 ? 23.601 7.212 -25.793 1.00 97.50 86 ASN A N 1
ATOM 645 C CA . ASN A 1 86 ? 23.558 7.755 -27.155 1.00 97.50 86 ASN A CA 1
ATOM 646 C C . ASN A 1 86 ? 22.135 8.166 -27.599 1.00 97.50 86 ASN A C 1
ATOM 648 O O . ASN A 1 86 ? 21.955 8.546 -28.752 1.00 97.50 86 ASN A O 1
ATOM 652 N N . GLY A 1 87 ? 21.131 8.047 -26.724 1.00 97.94 87 GLY A N 1
ATOM 653 C CA . GLY A 1 87 ? 19.733 8.367 -27.004 1.00 97.94 87 GLY A CA 1
ATOM 654 C C . GLY A 1 87 ? 18.925 7.249 -27.669 1.00 97.94 87 GLY A C 1
ATOM 655 O O . GLY A 1 87 ? 17.725 7.428 -27.859 1.00 97.94 87 GLY A O 1
ATOM 656 N N . SER A 1 88 ? 19.521 6.099 -28.013 1.00 98.12 88 SER A N 1
ATOM 657 C CA . SER A 1 88 ? 18.747 4.973 -28.552 1.00 98.12 88 SER A CA 1
ATOM 658 C C . SER A 1 88 ? 17.867 4.343 -27.475 1.00 98.12 88 SER A C 1
ATOM 660 O O . SER A 1 88 ? 18.286 4.232 -26.321 1.00 98.12 88 SER A O 1
ATOM 662 N N . VAL A 1 89 ? 16.679 3.884 -27.865 1.00 98.38 89 VAL A N 1
ATOM 663 C CA . VAL A 1 89 ? 15.686 3.309 -26.953 1.00 98.38 89 VAL A CA 1
ATOM 664 C C . VAL A 1 89 ? 15.393 1.856 -27.325 1.00 98.38 89 VAL A C 1
ATOM 666 O O . VAL A 1 89 ? 15.212 1.542 -28.500 1.00 98.38 89 VAL A O 1
ATOM 669 N N . LEU A 1 90 ? 15.333 0.987 -26.315 1.00 97.94 90 LEU A N 1
ATOM 670 C CA . LEU A 1 90 ? 14.795 -0.370 -26.402 1.00 97.94 90 LEU A CA 1
ATOM 671 C C . LEU A 1 90 ? 13.557 -0.460 -25.504 1.00 97.94 90 LEU A C 1
ATOM 673 O O . LEU A 1 90 ? 13.646 -0.183 -24.308 1.00 97.94 90 LEU A O 1
ATOM 677 N N . GLU A 1 91 ? 12.425 -0.859 -26.078 1.00 98.00 91 GLU A N 1
ATOM 678 C CA . GLU A 1 91 ? 11.143 -1.003 -25.384 1.00 98.00 91 GLU A CA 1
ATOM 679 C C . GLU A 1 91 ? 10.545 -2.390 -25.629 1.00 98.00 91 GLU A C 1
ATOM 681 O O . GLU A 1 91 ? 10.633 -2.916 -26.740 1.00 98.00 91 GLU A O 1
ATOM 686 N N . TYR A 1 92 ? 9.960 -2.989 -24.591 1.00 97.19 92 TYR A N 1
ATOM 687 C CA . TYR A 1 92 ? 9.229 -4.254 -24.691 1.00 97.19 92 TYR A CA 1
ATOM 688 C C . TYR A 1 92 ? 8.209 -4.409 -23.556 1.00 97.19 92 TYR A C 1
ATOM 690 O O . TYR A 1 92 ? 8.390 -3.877 -22.458 1.00 97.19 92 TYR A O 1
ATOM 698 N N . GLU A 1 93 ? 7.137 -5.154 -23.820 1.00 97.88 93 GLU A N 1
ATOM 699 C CA . GLU A 1 93 ? 6.119 -5.478 -22.818 1.00 97.88 93 GLU A CA 1
ATOM 700 C C . GLU A 1 93 ? 6.641 -6.502 -21.803 1.00 97.88 93 GLU A C 1
ATOM 702 O O . GLU A 1 93 ? 7.419 -7.403 -22.123 1.00 97.88 93 GLU A O 1
ATOM 707 N N . THR A 1 94 ? 6.195 -6.377 -20.557 1.00 96.69 94 THR A N 1
ATOM 708 C CA . THR A 1 94 ? 6.446 -7.345 -19.492 1.00 96.69 94 THR A CA 1
ATOM 709 C C . THR A 1 94 ? 5.183 -7.555 -18.676 1.00 96.69 94 THR A C 1
ATOM 711 O O . THR A 1 94 ? 4.366 -6.655 -18.501 1.00 96.69 94 THR A O 1
ATOM 714 N N . GLU A 1 95 ? 5.086 -8.731 -18.082 1.00 97.06 95 GLU A N 1
ATOM 715 C CA . GLU A 1 95 ? 4.117 -9.050 -17.043 1.00 97.06 95 GLU A CA 1
ATOM 716 C C . GLU A 1 95 ? 4.837 -9.547 -15.785 1.00 97.06 95 GLU A C 1
ATOM 718 O O . GLU A 1 95 ? 6.046 -9.835 -15.802 1.00 97.06 95 GLU A O 1
ATOM 723 N N . GLY A 1 96 ? 4.099 -9.609 -14.684 1.00 96.31 96 GLY A N 1
ATOM 724 C CA . GLY A 1 96 ? 4.582 -10.129 -13.416 1.00 96.31 96 GLY A CA 1
ATOM 725 C C . GLY A 1 96 ? 3.520 -10.071 -12.327 1.00 96.31 96 GLY A C 1
ATOM 726 O O . GLY A 1 96 ? 2.331 -9.921 -12.598 1.00 96.31 96 GLY A O 1
ATOM 727 N N . THR A 1 97 ? 3.969 -10.177 -11.080 1.00 97.62 97 THR A N 1
ATOM 728 C CA . THR A 1 97 ? 3.108 -10.124 -9.896 1.00 97.62 97 THR A CA 1
ATOM 729 C C . THR A 1 97 ? 3.521 -8.954 -9.017 1.00 97.62 97 THR A C 1
ATOM 731 O O . THR A 1 97 ? 4.680 -8.854 -8.620 1.00 97.62 97 THR A O 1
ATOM 734 N N . TYR A 1 98 ? 2.571 -8.075 -8.715 1.00 97.44 98 TYR A N 1
ATOM 735 C CA . TYR A 1 98 ? 2.716 -7.004 -7.745 1.00 97.44 98 TYR A CA 1
ATOM 736 C C . TYR A 1 98 ? 2.371 -7.541 -6.358 1.00 97.44 98 TYR A C 1
ATOM 738 O O . TYR A 1 98 ? 1.288 -8.094 -6.146 1.00 97.44 98 TYR A O 1
ATOM 746 N N . LYS A 1 99 ? 3.293 -7.345 -5.414 1.00 98.25 99 LYS A N 1
ATOM 747 C CA . LYS A 1 99 ? 3.080 -7.621 -3.996 1.00 98.25 99 LYS A CA 1
ATOM 748 C C . LYS A 1 99 ? 3.189 -6.321 -3.229 1.00 98.25 99 LYS A C 1
ATOM 750 O O . LYS A 1 99 ? 4.211 -5.650 -3.300 1.00 98.25 99 LYS A O 1
ATOM 755 N N . GLY A 1 100 ? 2.132 -5.979 -2.508 1.00 97.81 100 GLY A N 1
ATOM 756 C CA . GLY A 1 100 ? 2.040 -4.705 -1.808 1.00 97.81 100 GLY A CA 1
ATOM 757 C C . GLY A 1 100 ? 1.373 -4.849 -0.457 1.00 97.81 100 GLY A C 1
ATOM 758 O O . GLY A 1 100 ? 0.554 -5.742 -0.243 1.00 97.81 100 GLY A O 1
ATOM 759 N N . VAL A 1 101 ? 1.714 -3.948 0.455 1.00 98.12 101 VAL A N 1
ATOM 760 C CA . VAL A 1 101 ? 1.011 -3.765 1.722 1.00 98.12 101 VAL A CA 1
ATOM 761 C C . VAL A 1 101 ? 0.525 -2.329 1.755 1.00 98.12 101 VAL A C 1
ATOM 763 O O . VAL A 1 101 ? 1.294 -1.417 1.476 1.00 98.12 101 VAL A O 1
ATOM 766 N N . THR A 1 102 ? -0.741 -2.133 2.099 1.00 97.56 102 THR A N 1
ATOM 767 C CA . THR A 1 102 ? -1.322 -0.803 2.279 1.00 97.56 102 THR A CA 1
ATOM 768 C C . THR A 1 102 ? -2.243 -0.792 3.494 1.00 97.56 102 THR A C 1
ATOM 770 O O . THR A 1 102 ? -2.574 -1.848 4.048 1.00 97.56 102 THR A O 1
ATOM 773 N N . TYR A 1 103 ? -2.654 0.400 3.906 1.00 97.19 103 TYR A N 1
ATOM 774 C CA . TYR A 1 103 ? -3.515 0.620 5.056 1.00 97.19 103 TYR A CA 1
ATOM 775 C C . TYR A 1 103 ? -4.713 1.483 4.665 1.00 97.19 103 TYR A C 1
ATOM 777 O O . TYR A 1 103 ? -4.631 2.287 3.740 1.00 97.19 103 TYR A O 1
ATOM 785 N N . THR A 1 104 ? -5.838 1.290 5.350 1.00 97.06 104 THR A N 1
ATOM 786 C CA . THR A 1 104 ? -6.946 2.252 5.300 1.00 97.06 104 THR A CA 1
ATOM 787 C C . THR A 1 104 ? -6.587 3.483 6.128 1.00 97.06 104 THR A C 1
ATOM 789 O O . THR A 1 104 ? -5.678 3.436 6.955 1.00 97.06 104 THR A O 1
ATOM 792 N N . ASP A 1 105 ? -7.401 4.530 6.032 1.00 95.62 105 ASP A N 1
ATOM 793 C CA . ASP A 1 105 ? -7.416 5.578 7.053 1.00 95.62 105 ASP A CA 1
ATOM 794 C C . ASP A 1 105 ? -7.731 4.996 8.444 1.00 95.62 105 ASP A C 1
ATOM 796 O O . ASP A 1 105 ? -8.382 3.947 8.574 1.00 95.62 105 ASP A O 1
ATOM 800 N N . ILE A 1 106 ? -7.319 5.713 9.493 1.00 96.62 106 ILE A N 1
ATOM 801 C CA . ILE A 1 106 ? -7.702 5.410 10.877 1.00 96.62 106 ILE A CA 1
ATOM 802 C C . ILE A 1 106 ? -9.223 5.556 11.024 1.00 96.62 106 ILE A C 1
ATOM 804 O O . ILE A 1 106 ? -9.821 6.554 10.616 1.00 96.62 106 ILE A O 1
ATOM 808 N N . LYS A 1 107 ? -9.855 4.567 11.657 1.00 95.38 107 LYS A N 1
ATOM 809 C CA . LYS A 1 107 ? -11.291 4.531 11.934 1.00 95.38 107 LYS A CA 1
ATOM 810 C C . LYS A 1 107 ? -11.568 4.626 13.419 1.00 95.38 107 LYS A C 1
ATOM 812 O O . LYS A 1 107 ? -10.876 4.024 14.236 1.00 95.38 107 LYS A O 1
ATOM 817 N N . VAL A 1 108 ? -12.635 5.345 13.742 1.00 96.56 108 VAL A N 1
ATOM 818 C CA . VAL A 1 108 ? -13.142 5.512 15.102 1.00 96.56 108 VAL A CA 1
ATOM 819 C C . VAL A 1 108 ? -14.577 5.014 15.126 1.00 96.56 108 VAL A C 1
ATOM 821 O O . VAL A 1 108 ? -15.413 5.485 14.357 1.00 96.56 108 VAL A O 1
ATOM 824 N N . ASN A 1 109 ? -14.862 4.064 16.007 1.00 95.81 109 ASN A N 1
ATOM 825 C CA . ASN A 1 109 ? -16.207 3.579 16.271 1.00 95.81 109 ASN A CA 1
ATOM 826 C C . ASN A 1 109 ? -16.555 3.876 17.730 1.00 95.81 109 ASN A C 1
ATOM 828 O O . ASN A 1 109 ? -15.779 3.563 18.630 1.00 95.81 109 ASN A O 1
ATOM 832 N N . THR A 1 110 ? -17.705 4.501 17.962 1.00 96.75 110 THR A N 1
ATOM 833 C CA . THR A 1 110 ? -18.179 4.820 19.307 1.00 96.75 110 THR A CA 1
ATOM 834 C C . THR A 1 110 ? -19.414 3.997 19.643 1.00 96.75 110 THR A C 1
ATOM 836 O O . THR A 1 110 ? -20.339 3.864 18.841 1.00 96.75 110 THR A O 1
ATOM 839 N N . LYS A 1 111 ? -19.433 3.437 20.853 1.00 96.31 111 LYS A N 1
ATOM 840 C CA . LYS A 1 111 ? -20.569 2.684 21.390 1.00 96.31 111 LYS A CA 1
ATOM 841 C C . LYS A 1 111 ? -20.985 3.286 22.716 1.00 96.31 111 LYS A C 1
ATOM 843 O O . LYS A 1 111 ? -20.223 3.253 23.681 1.00 96.31 111 LYS A O 1
ATOM 848 N N . GLU A 1 112 ? -22.195 3.819 22.747 1.00 95.94 112 GLU A N 1
ATOM 849 C CA . GLU A 1 112 ? -22.807 4.352 23.956 1.00 95.94 112 GLU A CA 1
ATOM 850 C C . GLU A 1 112 ? -23.549 3.248 24.720 1.00 95.94 112 GLU A C 1
ATOM 852 O O . GLU A 1 112 ? -24.241 2.420 24.122 1.00 95.94 112 GLU A O 1
ATOM 857 N N . SER A 1 113 ? -23.440 3.257 26.044 1.00 94.44 113 SER A N 1
ATOM 858 C CA . SER A 1 113 ? -24.261 2.449 26.940 1.00 94.44 113 SER A CA 1
ATOM 859 C C . SER A 1 113 ? -24.706 3.255 28.159 1.00 94.44 113 SER A C 1
ATOM 861 O O . SER A 1 113 ? -24.078 4.250 28.531 1.00 94.44 113 SER A O 1
ATOM 863 N N . ASP A 1 114 ? -25.795 2.814 28.787 1.00 92.94 114 ASP A N 1
ATOM 864 C CA . ASP A 1 114 ? -26.209 3.323 30.096 1.00 92.94 114 ASP A CA 1
ATOM 865 C C . ASP A 1 114 ? -25.192 2.926 31.178 1.00 92.94 114 ASP A C 1
ATOM 867 O O . ASP A 1 114 ? -24.448 1.952 31.010 1.00 92.94 114 ASP A O 1
ATOM 871 N N . LEU A 1 115 ? -25.139 3.725 32.249 1.00 77.81 115 LEU A N 1
ATOM 872 C CA . LEU A 1 115 ? -24.281 3.500 33.417 1.00 77.81 115 LEU A CA 1
ATOM 873 C C . LEU A 1 115 ? -24.767 2.327 34.284 1.00 77.81 115 LEU A C 1
ATOM 875 O O . LEU A 1 115 ? -26.000 2.213 34.481 1.00 77.81 115 LEU A O 1
#

Sequence (1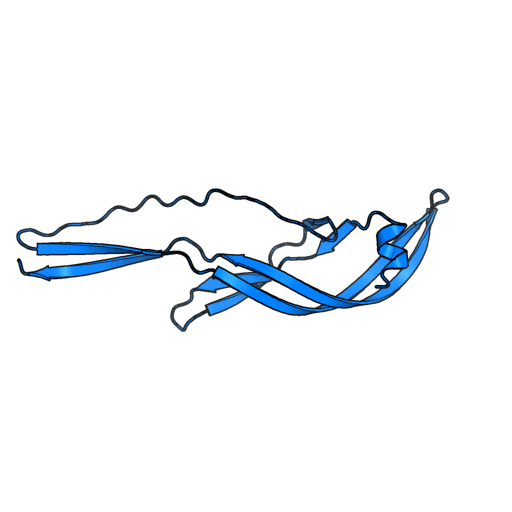15 aa):
MSYSFTETFSVEVKAGIPGILEVSTGYSITIGEESTYSLEQTDEITETLTTTVDVPPAKVVNVDITIGRATFDLPYTGTVKITCKNGSVLEYETEGTYKGVTYTDIKVNTKESDL

pLDDT: mean 95.9, std 3.45, range [77.56, 98.38]

Secondary structure (DSSP, 8-state):
--HHHHHHS--EEEEPPEEEEEETTEEEEEEPPPEEEESS----------------TTEEEEEEEEEEEEEEEEEEEEEEEEE-TTS-EEEEEEEEEEEEEEEEEEEEEEEEEE-

Foldseek 3Di:
DDPVVVVVDFDKDWFWDWAWEQDPVGIDIDTHDTDIDTPDDDDDDDADDDDDDDDDPQKDKDKDKDKDKDWDWAKDKDKDWDADPVRDIDIDIDIDTDIDMYMYHIDIDIDMDGD